Protein AF-A0A8S3FEF3-F1 (afdb_monomer_lite)

Structure (mmCIF, N/CA/C/O backbone):
data_AF-A0A8S3FEF3-F1
#
_entry.id   AF-A0A8S3FEF3-F1
#
loop_
_atom_site.group_PDB
_atom_site.id
_atom_site.type_symbol
_atom_site.label_atom_id
_atom_site.label_alt_id
_atom_site.label_comp_id
_atom_site.label_asym_id
_atom_site.label_entity_id
_atom_site.label_seq_id
_atom_site.pdbx_PDB_ins_code
_atom_site.Cartn_x
_atom_site.Cartn_y
_atom_site.Cartn_z
_atom_site.occupancy
_atom_site.B_iso_or_equiv
_atom_site.auth_seq_id
_atom_site.auth_comp_id
_atom_site.auth_asym_id
_atom_site.auth_atom_id
_atom_site.pdbx_PDB_model_num
ATOM 1 N N . MET A 1 1 ? -6.729 14.747 -10.570 1.00 42.72 1 MET A N 1
ATOM 2 C CA . MET A 1 1 ? -7.075 13.311 -10.665 1.00 42.72 1 MET A CA 1
ATOM 3 C C . MET A 1 1 ? -6.491 12.588 -11.877 1.00 42.72 1 MET A C 1
ATOM 5 O O . MET A 1 1 ? -5.801 11.609 -11.646 1.00 42.72 1 MET A O 1
ATOM 9 N N . ILE A 1 2 ? -6.711 13.005 -13.138 1.00 37.12 2 ILE A N 1
ATOM 10 C CA . ILE A 1 2 ? -6.030 12.365 -14.295 1.00 37.12 2 ILE A CA 1
ATOM 11 C C . ILE A 1 2 ? -4.576 12.852 -14.429 1.00 37.12 2 ILE A C 1
ATOM 13 O O . ILE A 1 2 ? -3.682 12.043 -14.643 1.00 37.12 2 ILE A O 1
ATOM 17 N N . LYS A 1 3 ? -4.320 14.150 -14.205 1.00 32.66 3 LYS A N 1
ATOM 18 C CA . LYS A 1 3 ? -2.965 14.730 -14.260 1.00 32.66 3 LYS A CA 1
ATOM 19 C C . LYS A 1 3 ? -1.988 14.092 -13.262 1.00 32.66 3 LYS A C 1
ATOM 21 O O . LYS A 1 3 ? -0.873 13.790 -13.652 1.00 32.66 3 LYS A O 1
ATOM 26 N N . ASP A 1 4 ? -2.434 13.788 -12.040 1.00 50.06 4 ASP A N 1
ATOM 27 C CA . ASP A 1 4 ? -1.576 13.202 -10.993 1.00 50.06 4 ASP A CA 1
ATOM 28 C C . ASP A 1 4 ? -1.006 11.827 -11.367 1.00 50.06 4 ASP A C 1
ATOM 30 O O . ASP A 1 4 ? 0.079 11.462 -10.922 1.00 50.06 4 ASP A O 1
ATOM 34 N N . LYS A 1 5 ? -1.727 11.057 -12.195 1.00 50.09 5 LYS A N 1
ATOM 35 C CA . LYS A 1 5 ? -1.280 9.727 -12.628 1.00 50.09 5 LYS A CA 1
ATOM 36 C C . LYS A 1 5 ? -0.144 9.800 -13.651 1.00 50.09 5 LYS A C 1
ATOM 38 O O . LYS A 1 5 ? 0.755 8.968 -13.604 1.00 50.09 5 LYS A O 1
ATOM 43 N N . PHE A 1 6 ? -0.165 10.796 -14.539 1.00 54.22 6 PHE A N 1
ATOM 44 C CA . PHE A 1 6 ? 0.881 10.987 -15.548 1.00 54.22 6 PHE A CA 1
ATOM 45 C C . PHE A 1 6 ? 2.173 11.535 -14.942 1.00 54.22 6 PHE A C 1
ATOM 47 O O . PHE A 1 6 ? 3.249 11.081 -15.319 1.00 54.22 6 PHE A O 1
ATOM 54 N N . THR A 1 7 ? 2.082 12.434 -13.955 1.00 59.50 7 THR A N 1
ATOM 55 C CA . THR A 1 7 ? 3.267 12.935 -13.242 1.00 59.50 7 THR A CA 1
ATOM 56 C C . THR A 1 7 ? 3.995 11.806 -12.517 1.00 59.50 7 THR A C 1
ATOM 58 O O . THR A 1 7 ? 5.215 11.729 -12.567 1.00 59.50 7 THR A O 1
ATOM 61 N N . HIS A 1 8 ? 3.250 10.891 -11.889 1.00 72.00 8 HIS A N 1
ATOM 62 C CA . HIS A 1 8 ? 3.843 9.781 -11.147 1.00 72.00 8 HIS A CA 1
ATOM 63 C C . HIS A 1 8 ? 4.530 8.760 -12.059 1.00 72.00 8 HIS A C 1
ATOM 65 O O . HIS A 1 8 ? 5.608 8.276 -11.734 1.00 72.00 8 HIS A O 1
ATOM 71 N N . LEU A 1 9 ? 3.933 8.461 -13.217 1.00 75.12 9 LEU A N 1
ATOM 72 C CA . LEU A 1 9 ? 4.548 7.570 -14.196 1.00 75.12 9 LEU A CA 1
ATOM 73 C C . LEU A 1 9 ? 5.840 8.167 -14.768 1.00 75.12 9 LEU A C 1
ATOM 75 O O . LEU A 1 9 ? 6.833 7.458 -14.879 1.00 75.12 9 LEU A O 1
ATOM 79 N N . TYR A 1 10 ? 5.835 9.461 -15.092 1.00 75.69 10 TYR A N 1
ATOM 80 C CA . TYR A 1 10 ? 7.018 10.156 -15.593 1.00 75.69 10 TYR A CA 1
ATOM 81 C C . TYR A 1 10 ? 8.176 10.099 -14.585 1.00 75.69 10 TYR A C 1
ATOM 83 O O . TYR A 1 10 ? 9.272 9.689 -14.948 1.00 75.69 10 TYR A O 1
ATOM 91 N N . THR A 1 11 ? 7.915 10.386 -13.306 1.00 80.50 11 THR A N 1
ATOM 92 C CA . THR A 1 11 ? 8.928 10.263 -12.244 1.00 80.50 11 THR A CA 1
ATOM 93 C C . THR A 1 11 ? 9.453 8.832 -12.101 1.00 80.50 11 THR A C 1
ATOM 95 O O . THR A 1 11 ? 10.656 8.636 -11.992 1.00 80.50 11 THR A O 1
ATOM 98 N N . LEU A 1 12 ? 8.584 7.816 -12.159 1.00 83.00 12 LEU A N 1
ATOM 99 C CA . LEU A 1 12 ? 9.019 6.414 -12.093 1.00 83.00 12 LEU A CA 1
ATOM 100 C C . LEU A 1 12 ? 9.922 6.020 -13.266 1.00 83.00 12 LEU A C 1
ATOM 102 O O . LEU A 1 12 ? 10.821 5.199 -13.091 1.00 83.00 12 LEU A O 1
ATOM 106 N N . ILE A 1 13 ? 9.672 6.581 -14.449 1.00 81.88 13 ILE A N 1
ATOM 107 C CA . ILE A 1 13 ? 10.512 6.374 -15.630 1.00 81.88 13 ILE A CA 1
ATOM 108 C C . ILE A 1 13 ? 11.845 7.120 -15.475 1.00 81.88 13 ILE A C 1
ATOM 110 O O . ILE A 1 13 ? 12.877 6.547 -15.799 1.00 81.88 13 ILE A O 1
ATOM 114 N N . GLU A 1 14 ? 11.856 8.347 -14.942 1.00 82.12 14 GLU A N 1
ATOM 115 C CA . GLU A 1 14 ? 13.103 9.078 -14.650 1.00 82.12 14 GLU A CA 1
ATOM 116 C C . GLU A 1 14 ? 13.977 8.371 -13.601 1.00 82.12 14 GLU A C 1
ATOM 118 O O . GLU A 1 14 ? 15.200 8.429 -13.682 1.00 82.12 14 GLU A O 1
ATOM 123 N N . GLU A 1 15 ? 13.373 7.669 -12.640 1.00 85.94 15 GLU A N 1
ATOM 124 C CA . GLU A 1 15 ? 14.091 6.866 -11.638 1.00 85.94 15 GLU A CA 1
ATOM 125 C C . GLU A 1 15 ? 14.661 5.546 -12.195 1.00 85.94 15 GLU A C 1
ATOM 127 O O . GLU A 1 15 ? 15.403 4.847 -11.498 1.00 85.94 15 GLU A O 1
ATOM 132 N N . PHE A 1 16 ? 14.316 5.164 -13.429 1.00 87.00 16 PHE A N 1
ATOM 133 C CA . PHE A 1 16 ? 14.828 3.948 -14.054 1.00 87.00 16 PHE A CA 1
ATOM 134 C C . PHE A 1 16 ? 16.264 4.155 -14.564 1.00 87.00 16 PHE A C 1
ATOM 136 O O . PHE A 1 16 ? 16.495 4.557 -15.700 1.00 87.00 16 PHE A O 1
ATOM 143 N N . ASP A 1 17 ? 17.243 3.820 -13.725 1.00 85.19 17 ASP A N 1
ATOM 144 C CA . ASP A 1 17 ? 18.682 4.071 -13.938 1.00 85.19 17 ASP A CA 1
ATOM 145 C C . ASP A 1 17 ? 19.368 3.140 -14.966 1.00 85.19 17 ASP A C 1
ATOM 147 O O . ASP A 1 17 ? 20.593 3.018 -15.021 1.00 85.19 17 ASP A O 1
ATOM 151 N N . ARG A 1 18 ? 18.608 2.421 -15.801 1.00 84.12 18 ARG A N 1
ATOM 152 C CA . ARG A 1 18 ? 19.227 1.582 -16.833 1.00 84.12 18 ARG A CA 1
ATOM 153 C C . ARG A 1 18 ? 19.625 2.451 -18.033 1.00 84.12 18 ARG A C 1
ATOM 155 O O . ARG A 1 18 ? 18.748 3.090 -18.617 1.00 84.12 18 ARG A O 1
ATOM 162 N N . PRO A 1 19 ? 20.892 2.413 -18.490 1.00 82.06 19 PRO A N 1
ATOM 163 C CA . PRO A 1 19 ? 21.295 3.137 -19.686 1.00 82.06 19 PRO A CA 1
ATOM 164 C C . PRO A 1 19 ? 20.572 2.586 -20.918 1.00 82.06 19 PRO A C 1
ATOM 166 O O . PRO A 1 19 ? 20.445 1.370 -21.099 1.00 82.06 19 PRO A O 1
ATOM 169 N N . PHE A 1 20 ? 20.100 3.493 -21.769 1.00 82.88 20 PHE A N 1
ATOM 170 C CA . PHE A 1 20 ? 19.509 3.136 -23.051 1.00 82.88 20 PHE A CA 1
ATOM 171 C C . PHE A 1 20 ? 20.600 2.718 -24.046 1.00 82.88 20 PHE A C 1
ATOM 173 O O . PHE A 1 20 ? 21.674 3.316 -24.095 1.00 82.88 20 PHE A O 1
ATOM 180 N N . SER A 1 21 ? 20.305 1.699 -24.852 1.00 80.25 21 SER A N 1
ATOM 181 C CA . SER A 1 21 ? 21.136 1.270 -25.974 1.00 80.25 21 SER A CA 1
ATOM 182 C C . SER A 1 21 ? 20.275 1.201 -27.227 1.00 80.25 21 SER A C 1
ATOM 184 O O . SER A 1 21 ? 19.198 0.608 -27.197 1.00 80.25 21 SER A O 1
ATOM 186 N N . SER A 1 22 ? 20.769 1.774 -28.325 1.00 81.69 22 SER A N 1
ATOM 187 C CA . SER A 1 22 ? 20.141 1.682 -29.650 1.00 81.69 22 SER A CA 1
ATOM 188 C C . SER A 1 22 ? 20.421 0.350 -30.355 1.00 81.69 22 SER A C 1
ATOM 190 O O . SER A 1 22 ? 20.037 0.182 -31.506 1.00 81.69 22 SER A O 1
ATOM 192 N N . ASP A 1 23 ? 21.121 -0.581 -29.702 1.00 88.19 23 ASP A N 1
ATOM 193 C CA . ASP A 1 23 ? 21.330 -1.931 -30.221 1.00 88.19 23 ASP A CA 1
ATOM 194 C C . ASP A 1 23 ? 19.980 -2.677 -30.311 1.00 88.19 23 ASP A C 1
ATOM 196 O O . ASP A 1 23 ? 19.339 -2.886 -29.270 1.00 88.19 23 ASP A O 1
ATOM 200 N N . PRO A 1 24 ? 19.546 -3.109 -31.512 1.00 83.62 24 PRO A N 1
ATOM 201 C CA . PRO A 1 24 ? 18.272 -3.798 -31.711 1.00 83.62 24 PRO A CA 1
ATOM 202 C C . PRO A 1 24 ? 18.075 -5.028 -30.819 1.00 83.62 24 PRO A C 1
ATOM 204 O O . PRO A 1 24 ? 16.942 -5.338 -30.445 1.00 83.62 24 PRO A O 1
ATOM 207 N N . GLU A 1 25 ? 19.152 -5.716 -30.429 1.00 87.31 25 GLU A N 1
ATOM 208 C CA . GLU A 1 25 ? 19.076 -6.879 -29.534 1.00 87.31 25 GLU A CA 1
ATOM 209 C C . GLU A 1 25 ? 18.823 -6.486 -28.068 1.00 87.31 25 GLU A C 1
ATOM 211 O O . GLU A 1 25 ? 18.246 -7.253 -27.292 1.00 87.31 25 GLU A O 1
ATOM 216 N N . GLN A 1 26 ? 19.209 -5.268 -27.677 1.00 85.56 26 GLN A N 1
ATOM 217 C CA . GLN A 1 26 ? 19.059 -4.752 -26.314 1.00 85.56 26 GLN A CA 1
ATOM 218 C C . GLN A 1 26 ? 17.710 -4.067 -26.080 1.00 85.56 26 GLN A C 1
ATOM 220 O O . GLN A 1 26 ? 17.247 -4.016 -24.937 1.00 85.56 26 GLN A O 1
ATOM 225 N N . ILE A 1 27 ? 17.042 -3.585 -27.132 1.00 83.81 27 ILE A N 1
ATOM 226 C CA . ILE A 1 27 ? 15.748 -2.891 -27.030 1.00 83.81 27 ILE A CA 1
ATOM 227 C C . ILE A 1 27 ? 14.660 -3.761 -26.365 1.00 83.81 27 ILE A C 1
ATOM 229 O O . ILE A 1 27 ? 14.001 -3.271 -25.440 1.00 83.81 27 ILE A O 1
ATOM 233 N N . PRO A 1 28 ? 14.453 -5.044 -26.736 1.00 85.25 28 PRO A N 1
ATOM 234 C CA . PRO A 1 28 ? 13.456 -5.889 -26.074 1.00 85.25 28 PRO A CA 1
ATOM 235 C C . PRO A 1 28 ? 13.760 -6.106 -24.589 1.00 85.25 28 PRO A C 1
ATOM 237 O O . PRO A 1 28 ? 12.845 -6.127 -23.763 1.00 85.25 28 PRO A O 1
ATOM 240 N N . LEU A 1 29 ? 15.044 -6.230 -24.235 1.00 87.12 29 LEU A N 1
ATOM 241 C CA . LEU A 1 29 ? 15.485 -6.355 -22.846 1.00 87.12 29 LEU A CA 1
ATOM 242 C C . LEU A 1 29 ? 15.207 -5.062 -22.072 1.00 87.12 29 LEU A C 1
ATOM 244 O O . LEU A 1 29 ? 14.708 -5.128 -20.950 1.00 87.12 29 LEU A O 1
ATOM 248 N N . TYR A 1 30 ? 15.475 -3.902 -22.679 1.00 86.88 30 TYR A N 1
ATOM 249 C CA . TYR A 1 30 ? 15.187 -2.591 -22.098 1.00 86.88 30 TYR A CA 1
ATOM 250 C C . TYR A 1 30 ? 13.698 -2.419 -21.812 1.00 86.88 30 TYR A C 1
ATOM 252 O O . TYR A 1 30 ? 13.329 -2.132 -20.674 1.00 86.88 30 TYR A O 1
ATOM 260 N N . LYS A 1 31 ? 12.840 -2.697 -22.802 1.00 85.56 31 LYS A N 1
ATOM 261 C CA . LYS A 1 31 ? 11.379 -2.646 -22.639 1.00 85.56 31 LYS A CA 1
ATOM 262 C C . LYS A 1 31 ? 10.896 -3.588 -21.536 1.00 85.56 31 LYS A C 1
ATOM 264 O O . LYS A 1 31 ? 10.101 -3.182 -20.695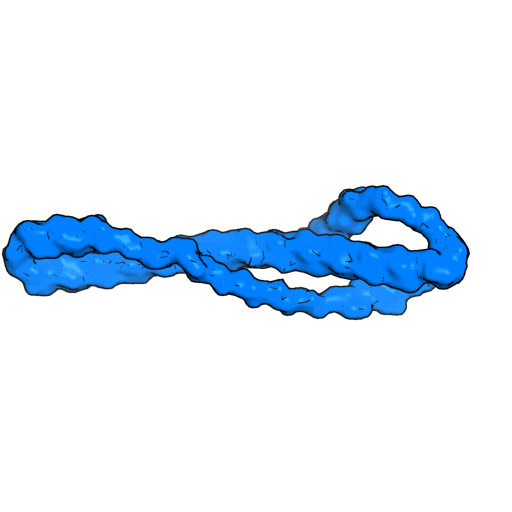 1.00 85.56 31 LYS A O 1
ATOM 269 N N . ARG A 1 32 ? 11.402 -4.826 -21.494 1.00 85.81 32 ARG A N 1
ATOM 270 C CA . ARG A 1 32 ? 11.049 -5.805 -20.451 1.00 85.81 32 ARG A CA 1
ATOM 271 C C . ARG A 1 32 ? 11.420 -5.311 -19.054 1.00 85.81 32 ARG A C 1
ATOM 273 O O . ARG A 1 32 ? 10.626 -5.453 -18.127 1.00 85.81 32 ARG A O 1
ATOM 280 N N . ASP A 1 33 ? 12.626 -4.781 -18.895 1.00 87.81 33 ASP A N 1
ATOM 281 C CA . ASP A 1 33 ? 13.123 -4.367 -17.585 1.00 87.81 33 ASP A CA 1
ATOM 282 C C . ASP A 1 33 ? 12.433 -3.076 -17.112 1.00 87.81 33 ASP A C 1
ATOM 284 O O . ASP A 1 33 ? 12.081 -2.980 -15.938 1.00 87.81 33 ASP A O 1
ATOM 288 N N . LEU A 1 34 ? 12.127 -2.148 -18.028 1.00 86.19 34 LEU A N 1
ATOM 289 C CA . LEU A 1 34 ? 11.304 -0.970 -17.746 1.00 86.19 34 LEU A CA 1
ATOM 290 C C . LEU A 1 34 ? 9.870 -1.359 -17.352 1.00 86.19 34 LEU A C 1
ATOM 292 O O . LEU A 1 34 ? 9.347 -0.849 -16.363 1.00 86.19 34 LEU A O 1
ATOM 296 N N . HIS A 1 35 ? 9.243 -2.291 -18.080 1.00 84.44 35 HIS A N 1
ATOM 297 C CA . HIS A 1 35 ? 7.920 -2.813 -17.724 1.00 84.44 35 HIS A CA 1
ATOM 298 C C . HIS A 1 35 ? 7.916 -3.397 -16.312 1.00 84.44 35 HIS A C 1
ATOM 300 O O . HIS A 1 35 ? 7.072 -3.022 -15.503 1.00 84.44 35 HIS A O 1
ATOM 306 N N . ARG A 1 36 ? 8.889 -4.260 -15.995 1.00 85.31 36 ARG A N 1
ATOM 307 C CA . ARG A 1 36 ? 9.009 -4.855 -14.660 1.00 85.31 36 ARG A CA 1
ATOM 308 C C . ARG A 1 36 ? 9.182 -3.788 -13.582 1.00 85.31 36 ARG A C 1
ATOM 310 O O . ARG A 1 36 ? 8.491 -3.843 -12.572 1.00 85.31 36 ARG A O 1
ATOM 317 N N . T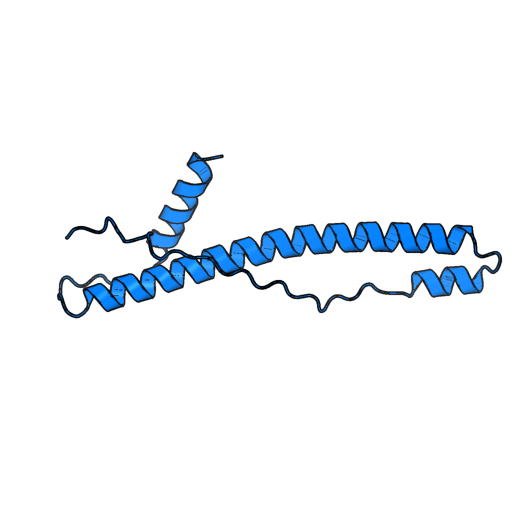RP A 1 37 ? 10.065 -2.816 -13.804 1.00 87.12 37 TRP A N 1
ATOM 318 C CA . TRP A 1 37 ? 10.300 -1.721 -12.864 1.00 87.12 37 TRP A CA 1
ATOM 319 C C . TRP A 1 37 ? 9.016 -0.949 -12.548 1.00 87.12 37 TRP A C 1
ATOM 321 O O . TRP A 1 37 ? 8.677 -0.732 -11.382 1.00 87.12 37 TRP A O 1
ATOM 331 N N . VAL A 1 38 ? 8.270 -0.571 -13.588 1.00 85.44 38 VAL A N 1
ATOM 332 C CA . VAL A 1 38 ? 7.021 0.175 -13.428 1.00 85.44 38 VAL A CA 1
ATOM 333 C C . VAL A 1 38 ? 5.950 -0.683 -12.750 1.00 85.44 38 VAL A C 1
ATOM 335 O O . VAL A 1 38 ? 5.296 -0.204 -11.822 1.00 85.44 38 VAL A O 1
ATOM 338 N N . GLU A 1 39 ? 5.795 -1.950 -13.143 1.00 83.12 39 GLU A N 1
ATOM 339 C CA . GLU A 1 39 ? 4.851 -2.884 -12.513 1.00 83.12 39 GLU A CA 1
ATOM 340 C C . GLU A 1 39 ? 5.147 -3.093 -11.025 1.00 83.12 39 GLU A C 1
ATOM 342 O O . GLU A 1 39 ? 4.231 -3.030 -10.204 1.00 83.12 39 GLU A O 1
ATOM 347 N N . GLU A 1 40 ? 6.413 -3.290 -10.652 1.00 84.50 40 GLU A N 1
ATOM 348 C CA . GLU A 1 40 ? 6.828 -3.481 -9.260 1.00 84.50 40 GLU A CA 1
ATOM 349 C C . GLU A 1 40 ? 6.559 -2.233 -8.414 1.00 84.50 40 GLU A C 1
ATOM 351 O O . GLU A 1 40 ? 6.010 -2.328 -7.312 1.00 84.50 40 GLU A O 1
ATOM 356 N N . ARG A 1 41 ? 6.894 -1.043 -8.925 1.00 84.31 41 ARG A N 1
ATOM 357 C CA . ARG A 1 41 ? 6.710 0.218 -8.193 1.00 84.31 41 ARG A CA 1
ATOM 358 C C . ARG A 1 41 ? 5.244 0.601 -8.049 1.00 84.31 41 ARG A C 1
ATOM 360 O O . ARG A 1 41 ? 4.806 0.937 -6.945 1.00 84.31 41 ARG A O 1
ATOM 367 N N . LEU A 1 42 ? 4.469 0.503 -9.128 1.00 81.50 42 LEU A N 1
ATOM 368 C CA . LEU A 1 42 ? 3.027 0.737 -9.078 1.00 81.50 42 LEU A CA 1
ATOM 369 C C . LEU A 1 42 ? 2.329 -0.315 -8.211 1.00 81.50 42 LEU A C 1
ATOM 371 O O . LEU A 1 42 ? 1.454 0.031 -7.416 1.00 81.50 42 LEU A O 1
ATOM 375 N N . GLY A 1 43 ? 2.744 -1.579 -8.319 1.00 80.31 43 GLY A N 1
ATOM 376 C CA . GLY A 1 43 ? 2.225 -2.689 -7.526 1.00 80.31 43 GLY A CA 1
ATOM 377 C C . GLY A 1 43 ? 2.480 -2.486 -6.037 1.00 80.31 43 GLY A C 1
ATOM 378 O O . GLY A 1 43 ? 1.548 -2.580 -5.242 1.00 80.31 43 GLY A O 1
ATOM 379 N N . SER A 1 44 ? 3.704 -2.109 -5.661 1.00 81.81 44 SER A N 1
ATOM 380 C CA . SER A 1 44 ? 4.070 -1.796 -4.276 1.00 81.81 44 SER A CA 1
ATOM 381 C C . SER A 1 44 ? 3.292 -0.596 -3.724 1.00 81.81 44 SER A C 1
ATOM 383 O O . SER A 1 44 ? 2.769 -0.654 -2.608 1.00 81.81 44 SER A O 1
ATOM 385 N N . ASN A 1 45 ? 3.145 0.478 -4.511 1.00 82.00 45 ASN A N 1
ATOM 386 C CA . ASN A 1 45 ? 2.364 1.647 -4.105 1.00 82.00 45 ASN A CA 1
ATOM 387 C C . ASN A 1 45 ? 0.893 1.288 -3.855 1.00 82.00 45 ASN A C 1
ATOM 389 O O . ASN A 1 45 ? 0.324 1.649 -2.820 1.00 82.00 45 ASN A O 1
ATOM 393 N N . LEU A 1 46 ? 0.296 0.547 -4.791 1.00 80.94 46 LEU A N 1
ATOM 394 C CA . LEU A 1 46 ? -1.080 0.086 -4.698 1.00 80.94 46 LEU A CA 1
ATOM 395 C C . LEU A 1 46 ? -1.268 -0.838 -3.492 1.00 80.94 46 LEU A C 1
ATOM 397 O O . LEU A 1 46 ? -2.204 -0.644 -2.716 1.00 80.94 46 LEU A O 1
ATOM 401 N N . GLN A 1 47 ? -0.349 -1.788 -3.303 1.00 83.31 47 GLN A N 1
ATOM 402 C CA . GLN A 1 47 ? -0.350 -2.700 -2.167 1.00 83.31 47 GLN A CA 1
ATOM 403 C C . GLN A 1 47 ? -0.297 -1.928 -0.853 1.00 83.31 47 GLN A C 1
ATOM 405 O O . GLN A 1 47 ? -1.151 -2.150 -0.005 1.00 83.31 47 GLN A O 1
ATOM 410 N N . SER A 1 48 ? 0.627 -0.979 -0.700 1.00 82.31 48 SER A N 1
ATOM 411 C CA . SER A 1 48 ? 0.760 -0.172 0.518 1.00 82.31 48 SER A CA 1
ATOM 412 C C . SER A 1 48 ? -0.509 0.632 0.828 1.00 82.31 48 SER A C 1
ATOM 414 O O . SER A 1 48 ? -1.046 0.567 1.939 1.00 82.31 48 SER A O 1
ATOM 416 N N . ARG A 1 49 ? -1.060 1.333 -0.172 1.00 81.56 49 ARG A N 1
ATOM 417 C CA . ARG A 1 49 ? -2.271 2.153 -0.004 1.00 81.56 49 ARG A CA 1
ATOM 418 C C . ARG A 1 49 ? -3.499 1.322 0.339 1.00 81.56 49 ARG A C 1
ATOM 420 O O . ARG A 1 49 ? -4.236 1.668 1.263 1.00 81.56 49 ARG A O 1
ATOM 427 N N . LEU A 1 50 ? -3.726 0.232 -0.389 1.00 81.75 50 LEU A N 1
ATOM 428 C CA . LEU A 1 50 ? -4.887 -0.620 -0.156 1.00 81.75 50 LEU A CA 1
ATOM 429 C C . LEU A 1 50 ? -4.736 -1.448 1.117 1.00 81.75 50 LEU A C 1
ATOM 431 O O . LEU A 1 50 ? -5.712 -1.608 1.841 1.00 81.75 50 LEU A O 1
ATOM 435 N N . HIS A 1 51 ? -3.528 -1.913 1.441 1.00 84.56 51 HIS A N 1
ATOM 436 C CA . HIS A 1 51 ? -3.261 -2.587 2.708 1.00 84.56 51 HIS A CA 1
ATOM 437 C C . HIS A 1 51 ? -3.552 -1.657 3.889 1.00 84.56 51 HIS A C 1
ATOM 439 O O . HIS A 1 51 ? -4.253 -2.061 4.808 1.00 84.56 51 HIS A O 1
ATOM 445 N N . SER A 1 52 ? -3.120 -0.392 3.838 1.00 84.56 52 SER A N 1
ATOM 446 C CA . SER A 1 52 ? -3.432 0.597 4.880 1.00 84.56 52 SER A CA 1
ATOM 447 C C . SER A 1 52 ? -4.939 0.860 5.021 1.00 84.56 52 SER A C 1
ATOM 449 O O . SER A 1 52 ? -5.464 0.878 6.140 1.00 84.56 52 SER A O 1
ATOM 451 N N . ALA A 1 53 ? -5.656 1.010 3.902 1.00 86.75 53 ALA A N 1
ATOM 452 C CA . ALA A 1 53 ? -7.103 1.218 3.912 1.00 86.75 53 ALA A CA 1
ATOM 453 C C . ALA A 1 53 ? -7.854 0.003 4.486 1.00 86.75 53 ALA A C 1
ATOM 455 O O . ALA A 1 53 ? -8.710 0.152 5.361 1.00 86.75 53 ALA A O 1
ATOM 456 N N . LEU A 1 54 ? -7.493 -1.205 4.044 1.00 86.00 54 LEU A N 1
ATOM 457 C CA . LEU A 1 54 ? -8.069 -2.457 4.534 1.00 86.00 54 LEU A CA 1
ATOM 458 C C . LEU A 1 54 ? -7.741 -2.686 6.010 1.00 86.00 54 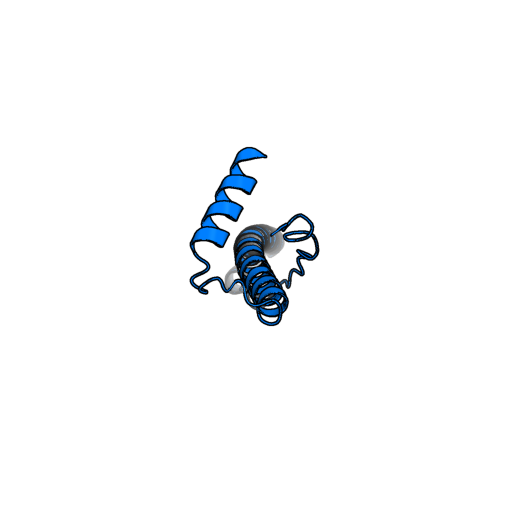LEU A C 1
ATOM 460 O O . LEU A 1 54 ? -8.636 -3.020 6.778 1.00 86.00 54 LEU A O 1
ATOM 464 N N . TYR A 1 55 ? -6.501 -2.440 6.432 1.00 85.94 55 TYR A N 1
ATOM 465 C CA . TYR A 1 55 ? -6.082 -2.561 7.829 1.00 85.94 55 TYR A CA 1
ATOM 466 C C . TYR A 1 55 ? -6.873 -1.611 8.734 1.00 85.94 55 TYR A C 1
ATOM 468 O O . TYR A 1 55 ? -7.370 -2.006 9.788 1.00 85.94 55 TYR A O 1
ATOM 476 N N . THR A 1 56 ? -7.056 -0.360 8.306 1.00 88.62 56 THR A N 1
ATOM 477 C CA . THR A 1 56 ? -7.888 0.617 9.025 1.00 88.62 56 THR A CA 1
ATOM 478 C C . THR A 1 56 ? -9.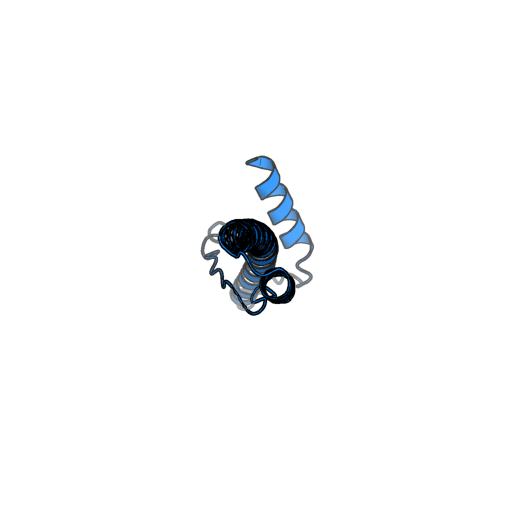335 0.138 9.144 1.00 88.62 56 THR A C 1
ATOM 480 O O . THR A 1 56 ? -9.912 0.175 10.232 1.00 88.62 56 THR A O 1
ATOM 483 N N . SER A 1 57 ? -9.910 -0.356 8.045 1.00 89.38 57 SER A N 1
ATOM 484 C CA . SER A 1 57 ? -11.281 -0.868 8.019 1.00 89.38 57 SER A CA 1
ATOM 485 C C . SER A 1 57 ? -11.458 -2.087 8.932 1.00 89.38 57 SER A C 1
ATOM 487 O O . SER A 1 57 ? -12.375 -2.102 9.752 1.00 89.38 57 SER A O 1
ATOM 489 N N . LEU A 1 58 ? -10.542 -3.058 8.873 1.00 88.94 58 LEU A N 1
ATOM 490 C CA . LEU A 1 58 ? -10.555 -4.243 9.732 1.00 88.94 58 LEU A CA 1
ATOM 491 C C . LEU A 1 58 ? -10.458 -3.877 11.213 1.00 88.94 58 LEU A C 1
ATOM 493 O O . LEU A 1 58 ? -11.224 -4.403 12.015 1.00 88.94 58 LEU A O 1
ATOM 497 N N . ASN A 1 59 ? -9.583 -2.936 11.581 1.00 88.88 59 ASN A N 1
ATOM 498 C CA . ASN A 1 59 ? -9.486 -2.462 12.963 1.00 88.88 59 ASN A CA 1
ATOM 499 C C . ASN A 1 59 ? -10.777 -1.794 13.445 1.00 88.88 59 ASN A C 1
ATOM 501 O O . ASN A 1 59 ? -11.172 -1.980 14.595 1.00 88.88 59 ASN A O 1
ATOM 505 N N . SER A 1 60 ? -11.440 -1.024 12.578 1.00 91.44 60 SER A N 1
ATOM 506 C CA . SER A 1 60 ? -12.725 -0.400 12.903 1.00 91.44 60 SER A CA 1
ATOM 507 C C . SER A 1 60 ? -13.809 -1.448 13.151 1.00 91.44 60 SER A C 1
ATOM 509 O O . SER A 1 60 ? -14.497 -1.388 14.166 1.00 91.44 60 SER A O 1
ATOM 511 N N . VAL A 1 61 ? -13.935 -2.427 12.249 1.00 91.81 61 VAL A N 1
ATOM 512 C CA . VAL A 1 61 ? -14.913 -3.518 12.374 1.00 91.81 61 VAL A CA 1
ATOM 513 C C . VAL A 1 61 ? -14.624 -4.368 13.610 1.00 91.81 61 VAL A C 1
ATOM 515 O O . VAL A 1 61 ? -15.540 -4.711 14.352 1.00 91.81 61 VAL A O 1
ATOM 518 N N . HIS A 1 62 ? -13.351 -4.668 13.880 1.00 91.06 62 HIS A N 1
ATOM 519 C CA . HIS A 1 62 ? -12.945 -5.421 15.065 1.00 91.06 62 HIS A CA 1
ATOM 520 C C . HIS A 1 62 ? -13.367 -4.722 16.358 1.00 91.06 62 HIS A C 1
ATOM 522 O O . HIS A 1 62 ? -13.963 -5.363 17.221 1.00 91.06 62 HIS A O 1
ATOM 528 N N . ARG A 1 63 ? -13.137 -3.405 16.474 1.00 91.69 63 ARG A N 1
ATOM 529 C CA . ARG A 1 63 ? -13.595 -2.621 17.635 1.00 91.69 63 ARG A CA 1
ATOM 530 C C . ARG A 1 63 ? -15.109 -2.657 17.785 1.00 91.69 63 ARG A C 1
ATOM 532 O O . ARG A 1 63 ? -15.597 -2.902 18.881 1.00 91.69 63 ARG A O 1
ATOM 539 N N . GLU A 1 64 ? -15.849 -2.481 16.692 1.00 95.00 64 GLU A N 1
ATOM 540 C CA . GLU A 1 64 ? -17.313 -2.543 16.736 1.00 95.00 64 GLU A CA 1
ATOM 541 C C . GLU A 1 64 ? -17.803 -3.909 17.244 1.00 95.00 64 GLU A C 1
ATOM 543 O O . GLU A 1 64 ? -18.706 -3.985 18.080 1.00 95.00 64 GLU A O 1
ATOM 548 N N . ILE A 1 65 ? -17.183 -4.997 16.780 1.00 92.94 65 ILE A N 1
ATOM 549 C CA . ILE A 1 65 ? -17.483 -6.351 17.254 1.00 92.94 65 ILE A CA 1
ATOM 550 C C . ILE A 1 65 ? -17.153 -6.479 18.744 1.00 92.94 65 ILE A C 1
ATOM 552 O O . ILE A 1 65 ? -17.988 -6.974 19.499 1.00 92.94 65 ILE A O 1
ATOM 556 N N . GLN A 1 66 ? -15.982 -6.014 19.189 1.00 93.44 66 GLN A N 1
ATOM 557 C CA . GLN A 1 66 ? -15.602 -6.042 20.605 1.00 93.44 66 GLN A CA 1
ATOM 558 C C . GLN A 1 66 ? -16.614 -5.287 21.475 1.00 93.44 66 GLN A C 1
ATOM 560 O O . GLN A 1 66 ? -17.054 -5.819 22.494 1.00 93.44 66 GLN A O 1
ATOM 565 N N . ASP A 1 67 ? -17.038 -4.094 21.062 1.00 94.31 67 ASP A N 1
ATOM 566 C CA . ASP A 1 67 ? -17.995 -3.274 21.807 1.00 94.31 67 ASP A CA 1
ATOM 567 C C . ASP A 1 67 ? -19.377 -3.934 21.881 1.00 94.31 67 ASP A C 1
ATOM 569 O O . ASP A 1 67 ? -19.983 -4.008 22.956 1.00 94.31 67 ASP A O 1
ATOM 573 N N . ARG A 1 68 ? -19.854 -4.500 20.764 1.00 95.19 68 ARG A N 1
ATOM 574 C CA . ARG A 1 68 ? -21.101 -5.279 20.726 1.00 95.19 68 ARG A CA 1
ATOM 575 C C . ARG A 1 68 ? -21.023 -6.529 21.600 1.00 95.19 68 ARG A C 1
ATOM 577 O O . ARG A 1 68 ? -21.988 -6.855 22.279 1.00 95.19 68 ARG A O 1
ATOM 584 N N . VAL A 1 69 ? -19.890 -7.227 21.624 1.00 93.62 69 VAL A N 1
ATOM 585 C CA . VAL A 1 69 ? -19.707 -8.398 22.493 1.00 93.62 69 VAL A CA 1
ATOM 586 C C . VAL A 1 69 ? -19.702 -7.971 23.963 1.00 93.62 69 VAL A C 1
ATOM 588 O O . VAL A 1 69 ? -20.408 -8.560 24.781 1.00 93.62 69 VAL A O 1
ATOM 591 N N . LYS A 1 70 ? -18.974 -6.908 24.318 1.00 94.00 70 LYS A N 1
ATOM 592 C CA . LYS A 1 70 ? -18.917 -6.387 25.693 1.00 94.00 70 LYS A CA 1
ATOM 593 C C . LYS A 1 70 ? -20.261 -5.890 26.216 1.00 94.00 70 LYS A C 1
ATOM 595 O O . LYS A 1 70 ? -20.480 -5.956 27.428 1.00 94.00 70 LYS A O 1
ATOM 600 N N . SER A 1 71 ? -21.135 -5.373 25.352 1.00 93.88 71 SER A N 1
ATOM 601 C CA . SER A 1 71 ? -22.454 -4.880 25.765 1.00 93.88 71 SER A CA 1
ATOM 602 C C . SER A 1 71 ? -23.390 -6.011 26.204 1.00 93.88 71 SER A C 1
ATOM 604 O O . SER A 1 71 ? -24.200 -5.811 27.104 1.00 93.88 71 SER A O 1
ATOM 606 N N . VAL A 1 72 ? -23.224 -7.212 25.639 1.00 94.38 72 VAL A N 1
ATOM 607 C CA . VAL A 1 72 ? -24.029 -8.402 25.970 1.00 94.38 72 VAL A CA 1
ATOM 608 C C . VAL A 1 72 ? -23.469 -9.161 27.180 1.00 94.38 72 VAL A C 1
ATOM 610 O O . VAL A 1 72 ? -24.190 -9.887 27.864 1.00 94.38 72 VAL A O 1
ATOM 613 N N . LEU A 1 73 ? -22.182 -8.993 27.490 1.00 93.56 73 LEU A N 1
ATOM 614 C CA . LEU A 1 73 ? -21.555 -9.634 28.644 1.00 93.56 73 LEU A CA 1
ATOM 615 C C . LEU A 1 73 ? -21.943 -8.938 29.960 1.00 93.56 73 LEU A C 1
ATOM 617 O O . LEU A 1 73 ? -21.799 -7.725 30.114 1.00 93.56 73 LEU A O 1
ATOM 621 N N . SER A 1 74 ? -22.363 -9.721 30.954 1.00 89.56 74 SER 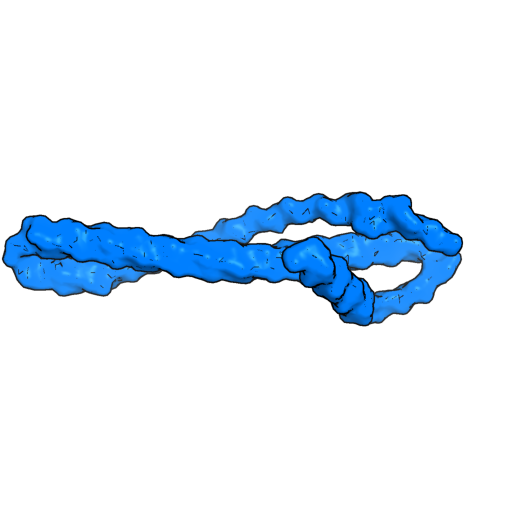A N 1
ATOM 622 C CA . SER A 1 74 ? -22.625 -9.245 32.321 1.00 89.56 74 SER A CA 1
ATOM 623 C C . SER A 1 74 ? -21.378 -9.257 33.215 1.00 89.56 74 SER A C 1
ATOM 625 O O . SER A 1 74 ? -21.245 -8.421 34.103 1.00 89.56 74 SER A O 1
ATOM 627 N N . ASN A 1 75 ? -20.443 -10.178 32.968 1.00 93.50 75 ASN A N 1
ATOM 628 C CA . ASN A 1 75 ? -19.226 -10.360 33.760 1.00 93.50 75 ASN A CA 1
ATOM 629 C C . ASN A 1 75 ? -18.106 -9.403 33.293 1.00 93.50 75 ASN A C 1
ATOM 631 O O . ASN A 1 75 ? -17.747 -9.391 32.114 1.00 93.50 75 ASN A O 1
ATOM 635 N N . SER A 1 76 ? -17.541 -8.631 34.225 1.00 88.12 76 SER A N 1
ATOM 636 C CA . SER A 1 76 ? -16.465 -7.655 33.998 1.00 88.12 76 SER A CA 1
ATOM 637 C C . SER A 1 76 ? -15.130 -8.282 33.581 1.00 88.12 76 SER A C 1
ATOM 639 O O . SER A 1 76 ? -14.484 -7.764 32.675 1.00 88.12 76 SER A O 1
ATOM 641 N N . GLU A 1 77 ? -14.738 -9.418 34.155 1.00 92.69 77 GLU A N 1
ATOM 642 C CA . GLU A 1 77 ? -13.520 -10.156 33.781 1.00 92.69 77 GLU A CA 1
ATOM 643 C C . GLU A 1 77 ? -13.581 -10.616 32.320 1.00 92.69 77 GLU A C 1
ATOM 645 O O . GLU A 1 77 ? -12.610 -10.499 31.575 1.00 92.69 77 GLU A O 1
ATOM 650 N N . ARG A 1 78 ? -14.759 -11.061 31.861 1.00 91.44 78 ARG A N 1
ATOM 651 C CA . ARG A 1 78 ? -14.963 -11.438 30.454 1.00 91.44 78 ARG A CA 1
ATOM 652 C C . ARG A 1 78 ? -14.847 -10.248 29.505 1.00 91.44 78 ARG A C 1
ATOM 654 O O . ARG A 1 78 ? -14.377 -10.430 28.389 1.00 91.44 78 ARG A O 1
ATOM 661 N N . LYS A 1 79 ? -15.233 -9.038 29.927 1.00 92.00 79 LYS A N 1
ATOM 662 C CA . LYS A 1 79 ? -15.038 -7.824 29.112 1.00 92.00 79 LYS A CA 1
ATOM 663 C C . LYS A 1 79 ? -13.555 -7.499 28.938 1.00 92.00 79 LYS A C 1
ATOM 665 O O . LYS A 1 79 ? -13.153 -7.166 27.829 1.00 92.00 79 LYS A O 1
ATOM 670 N N . ILE A 1 80 ? -12.754 -7.682 29.992 1.00 91.31 80 ILE A N 1
ATOM 671 C CA . ILE A 1 80 ? -11.293 -7.500 29.951 1.00 91.31 80 ILE A CA 1
ATOM 672 C C . ILE A 1 80 ? -10.639 -8.533 29.020 1.00 91.31 80 ILE A C 1
ATOM 674 O O . ILE A 1 80 ? -9.735 -8.196 28.262 1.00 91.31 80 ILE A O 1
ATOM 678 N N . LEU A 1 81 ? -11.122 -9.779 29.009 1.00 92.44 81 LEU A N 1
ATOM 679 C CA . LEU A 1 81 ? -10.641 -10.791 28.058 1.00 92.44 81 LEU A CA 1
ATOM 680 C C . LEU A 1 81 ? -10.951 -10.429 26.600 1.00 92.44 81 LEU A C 1
ATOM 682 O O . LEU A 1 81 ? -10.187 -10.778 25.712 1.00 92.44 81 LEU A O 1
ATOM 686 N N . VAL A 1 82 ? -12.054 -9.728 26.331 1.00 91.50 82 VAL A N 1
ATOM 687 C CA . VAL A 1 82 ? -12.358 -9.251 24.972 1.00 91.50 82 VAL A CA 1
ATOM 688 C C . VAL A 1 82 ? -11.375 -8.159 24.542 1.00 91.50 82 VAL A C 1
ATOM 690 O O . VAL A 1 82 ? -10.999 -8.128 23.372 1.00 91.50 82 VAL A O 1
ATOM 693 N N . ASP A 1 83 ? -10.918 -7.307 25.466 1.00 88.69 83 ASP A N 1
ATOM 694 C CA . ASP A 1 83 ? -9.901 -6.276 25.203 1.00 88.69 83 ASP A CA 1
ATOM 695 C C . ASP A 1 83 ? -8.536 -6.847 24.809 1.00 88.69 83 ASP A C 1
ATOM 697 O O . ASP A 1 83 ? -7.804 -6.214 24.049 1.00 88.69 83 ASP A O 1
ATOM 701 N N . SER A 1 84 ? -8.194 -8.051 25.276 1.00 89.31 84 SER A N 1
ATOM 702 C CA . SER A 1 84 ? -6.925 -8.697 24.930 1.00 89.31 84 SER A CA 1
ATOM 703 C C . SER A 1 84 ? -6.939 -9.416 23.576 1.00 89.31 84 SER A C 1
ATOM 705 O O . SER A 1 84 ? -5.891 -9.887 23.128 1.00 89.31 84 SER A O 1
ATOM 707 N N . ILE A 1 85 ? -8.087 -9.490 22.889 1.00 88.75 85 ILE A N 1
ATOM 708 C CA . ILE A 1 85 ? -8.186 -10.098 21.556 1.00 88.75 85 ILE A CA 1
ATOM 709 C C . ILE A 1 85 ? -7.608 -9.137 20.513 1.00 88.75 85 ILE A C 1
ATOM 711 O O . ILE A 1 85 ? -8.221 -8.127 20.158 1.00 88.75 85 ILE A O 1
ATOM 715 N N . VAL A 1 86 ? -6.443 -9.493 19.977 1.00 82.56 86 VAL A N 1
ATOM 716 C CA . VAL A 1 86 ? -5.754 -8.732 18.929 1.00 82.56 86 VAL A CA 1
ATOM 717 C C . VAL A 1 86 ? -6.242 -9.177 17.539 1.00 82.56 86 VAL A C 1
ATOM 719 O O . VAL A 1 86 ? -6.373 -10.382 17.303 1.00 82.56 86 VAL A O 1
ATOM 722 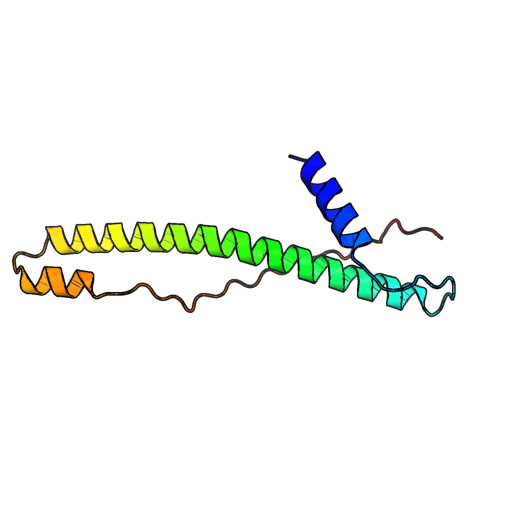N N . PRO A 1 87 ? -6.500 -8.245 16.601 1.00 78.25 87 PRO A N 1
ATOM 723 C CA . PRO A 1 87 ? -6.782 -8.583 15.209 1.00 78.25 87 PRO A CA 1
ATOM 724 C C . PRO A 1 87 ? -5.642 -9.381 14.565 1.00 78.25 87 PRO A C 1
ATOM 726 O O . PRO A 1 87 ? -4.466 -9.137 14.836 1.00 78.25 87 PRO A O 1
ATOM 729 N N . ARG A 1 88 ? -5.976 -10.289 13.642 1.00 76.62 88 ARG A N 1
ATOM 730 C CA . ARG A 1 88 ? -4.972 -10.916 12.771 1.00 76.62 88 ARG A CA 1
ATOM 731 C C . ARG A 1 88 ? -4.288 -9.861 11.901 1.00 76.62 88 ARG A C 1
ATOM 733 O O . ARG A 1 88 ? -4.962 -9.104 11.206 1.00 76.62 88 ARG A O 1
ATOM 740 N N . SER A 1 89 ? -2.959 -9.853 11.910 1.00 70.00 89 SER A N 1
ATOM 741 C CA . SER A 1 89 ? -2.123 -8.916 11.147 1.00 70.00 89 SER A CA 1
ATOM 742 C C . SER A 1 89 ? -1.423 -9.547 9.936 1.00 70.00 89 SER A C 1
ATOM 744 O O . SER A 1 89 ? -0.792 -8.838 9.161 1.00 70.00 89 SER A O 1
ATOM 746 N N . ASP A 1 90 ? -1.549 -10.859 9.734 1.00 74.00 90 ASP A N 1
ATOM 747 C CA . ASP A 1 90 ? -0.852 -11.660 8.716 1.00 74.00 90 ASP A CA 1
ATOM 748 C C . ASP A 1 90 ? -1.557 -11.699 7.346 1.00 74.00 90 ASP A C 1
ATOM 750 O O . ASP A 1 90 ? -1.251 -12.538 6.498 1.00 74.00 90 ASP A O 1
ATOM 754 N N . PHE A 1 91 ? -2.503 -10.794 7.092 1.00 72.50 91 PHE A N 1
ATOM 755 C CA . PHE A 1 91 ? -3.217 -10.747 5.819 1.00 72.50 91 PHE A CA 1
ATOM 756 C C . PHE A 1 91 ? -2.380 -10.024 4.747 1.00 72.50 91 PHE A C 1
ATOM 758 O O . PHE A 1 91 ? -1.944 -8.888 4.933 1.00 72.50 91 PHE A O 1
ATOM 765 N N . ASN A 1 92 ? -2.171 -10.672 3.597 1.00 70.44 92 ASN A N 1
ATOM 766 C CA . ASN A 1 92 ? -1.467 -10.079 2.462 1.00 70.44 92 ASN A CA 1
ATOM 767 C C . ASN A 1 92 ? -2.339 -10.128 1.204 1.00 70.44 92 ASN A C 1
ATOM 769 O O . ASN A 1 92 ? -2.805 -11.196 0.808 1.00 70.44 92 ASN A O 1
ATOM 773 N N . VAL A 1 93 ? -2.536 -8.974 0.564 1.00 71.81 93 VAL A N 1
ATOM 774 C CA . VAL A 1 93 ? -3.220 -8.883 -0.731 1.00 71.81 93 VAL A CA 1
ATOM 775 C C . VAL A 1 93 ? -2.172 -8.725 -1.812 1.00 71.81 93 VAL A C 1
ATOM 777 O O . VAL A 1 93 ? -1.389 -7.776 -1.786 1.00 71.81 93 VAL A O 1
ATOM 780 N N . SER A 1 94 ? -2.176 -9.646 -2.771 1.00 71.62 94 SER A N 1
ATOM 781 C CA . SER A 1 94 ? -1.374 -9.518 -3.981 1.00 71.62 94 SER A CA 1
ATOM 782 C C . SER A 1 94 ? -2.188 -8.819 -5.066 1.00 71.62 94 SER A C 1
ATOM 784 O O . SER A 1 94 ? -3.353 -9.141 -5.299 1.00 71.62 94 SER A O 1
ATOM 786 N N . TYR A 1 95 ? -1.563 -7.850 -5.728 1.00 73.06 95 TYR A N 1
ATOM 787 C CA . TYR A 1 95 ? -2.139 -7.146 -6.866 1.00 73.06 95 TYR A CA 1
ATOM 788 C C . TYR A 1 95 ? -1.304 -7.474 -8.096 1.00 73.06 95 TYR A C 1
ATOM 790 O O . TYR A 1 95 ? -0.079 -7.383 -8.057 1.00 73.06 95 TYR A O 1
ATOM 798 N N . ARG A 1 96 ? -1.966 -7.861 -9.186 1.00 69.88 96 ARG A N 1
ATOM 799 C CA . ARG A 1 96 ? -1.330 -8.013 -10.494 1.00 69.88 96 ARG A CA 1
ATOM 800 C C . ARG A 1 96 ? -1.751 -6.835 -11.355 1.00 69.88 96 ARG A C 1
ATOM 802 O O . ARG A 1 96 ? -2.941 -6.665 -11.611 1.00 69.88 96 ARG A O 1
ATOM 809 N N . LEU A 1 97 ? -0.782 -6.022 -11.749 1.00 72.81 97 LEU A N 1
ATOM 810 C CA . LEU A 1 97 ? -0.967 -4.977 -12.745 1.00 72.81 97 LEU A CA 1
ATOM 811 C C . LEU A 1 97 ? -0.513 -5.531 -14.090 1.00 72.81 97 LEU A C 1
ATOM 813 O O . LEU A 1 97 ? 0.479 -6.248 -14.151 1.00 72.81 97 LEU A O 1
ATOM 817 N N . ASP A 1 98 ? -1.270 -5.229 -15.135 1.00 70.88 98 ASP A N 1
ATOM 818 C CA . ASP A 1 98 ? -0.875 -5.509 -16.509 1.00 70.88 98 ASP A CA 1
ATOM 819 C C . ASP A 1 98 ? -0.421 -4.190 -17.136 1.00 70.88 98 ASP A C 1
ATOM 821 O O . ASP A 1 98 ? -1.240 -3.299 -17.386 1.00 70.88 98 ASP A O 1
ATOM 825 N N . CYS A 1 99 ? 0.889 -4.033 -17.327 1.00 70.56 99 CYS A N 1
ATOM 826 C CA . CYS A 1 99 ? 1.473 -2.879 -18.005 1.00 70.56 99 CYS A CA 1
ATOM 827 C C . CYS A 1 99 ? 1.971 -3.228 -19.416 1.00 70.56 99 CYS A C 1
ATOM 829 O O . CYS A 1 99 ? 2.793 -2.499 -19.966 1.00 70.56 99 CYS A O 1
ATOM 831 N N . SER A 1 100 ? 1.455 -4.295 -20.038 1.00 68.62 100 SER A N 1
ATOM 832 C CA . SER A 1 100 ? 1.872 -4.756 -21.375 1.00 68.62 100 SER A CA 1
ATOM 833 C C . SER A 1 100 ? 1.801 -3.682 -22.469 1.00 68.62 100 SER A C 1
ATOM 835 O O . SER A 1 100 ? 2.611 -3.697 -23.395 1.00 68.62 100 SER A O 1
ATOM 837 N N . ASN A 1 101 ? 0.889 -2.716 -22.335 1.00 67.31 101 ASN A N 1
ATOM 838 C CA . ASN A 1 101 ? 0.714 -1.613 -23.284 1.00 67.31 101 ASN A CA 1
ATOM 839 C C . ASN A 1 101 ? 1.514 -0.347 -22.935 1.00 67.31 101 ASN A C 1
ATOM 841 O O . ASN A 1 101 ? 1.403 0.650 -23.639 1.00 67.31 101 ASN A O 1
ATOM 845 N N . LEU A 1 102 ? 2.314 -0.339 -21.864 1.00 69.75 102 LEU A N 1
ATOM 846 C CA . LEU A 1 102 ? 3.025 0.871 -21.438 1.00 69.75 102 LEU A CA 1
ATOM 847 C C . LEU A 1 102 ? 4.044 1.346 -22.484 1.00 69.75 102 LEU A C 1
ATOM 849 O O . LEU A 1 102 ? 4.209 2.546 -22.690 1.00 69.75 102 LEU A O 1
ATOM 853 N N . CYS A 1 103 ? 4.688 0.402 -23.175 1.00 63.62 103 CYS A N 1
ATOM 854 C CA . CYS A 1 103 ? 5.639 0.684 -24.246 1.00 63.62 103 CYS A CA 1
ATOM 855 C C . CYS A 1 103 ? 5.117 0.318 -25.646 1.00 63.62 103 CYS A C 1
ATOM 857 O O . CYS A 1 103 ? 5.930 0.147 -26.560 1.00 63.62 103 CYS A O 1
ATOM 859 N N . SER A 1 104 ? 3.798 0.184 -25.844 1.00 65.94 104 SER A N 1
ATOM 860 C CA . SER A 1 104 ? 3.236 -0.155 -27.165 1.00 65.94 104 SER A CA 1
ATOM 861 C C . SER A 1 104 ? 3.532 0.920 -28.213 1.00 65.94 104 SER A C 1
ATOM 863 O O . SER A 1 104 ? 3.773 0.593 -29.372 1.00 65.94 104 SER A O 1
ATOM 865 N N . ASP A 1 105 ? 3.595 2.182 -27.782 1.00 60.81 105 ASP A N 1
ATOM 866 C CA . ASP A 1 105 ? 3.849 3.341 -28.645 1.00 60.81 105 ASP A CA 1
ATOM 867 C C . ASP A 1 105 ? 5.326 3.770 -28.678 1.00 60.81 105 ASP A C 1
ATOM 869 O O . ASP A 1 105 ? 5.651 4.791 -29.284 1.00 60.81 105 ASP A O 1
ATOM 873 N N . PHE A 1 106 ? 6.243 3.005 -28.062 1.00 61.28 106 PHE A N 1
ATOM 874 C CA . PHE A 1 106 ? 7.681 3.272 -28.186 1.00 61.28 106 PHE A CA 1
ATOM 875 C C . PHE A 1 106 ? 8.117 3.053 -29.639 1.00 61.28 106 PHE A C 1
ATOM 877 O O . PHE A 1 106 ? 8.301 1.908 -30.072 1.00 61.28 106 PHE A O 1
ATOM 884 N N . ARG A 1 107 ? 8.290 4.160 -30.362 1.00 51.59 107 ARG A N 1
ATOM 885 C CA . ARG A 1 107 ? 8.961 4.238 -31.662 1.00 51.59 107 ARG A CA 1
ATOM 886 C C . ARG A 1 107 ? 10.409 4.689 -31.441 1.00 51.59 107 ARG A C 1
ATOM 888 O O . ARG A 1 107 ? 10.642 5.491 -30.539 1.00 51.59 107 ARG A O 1
ATOM 895 N N . GLU A 1 108 ? 11.337 4.121 -32.214 1.00 50.91 108 GLU A N 1
ATOM 896 C CA . GLU A 1 108 ? 12.739 4.576 -32.300 1.00 50.91 108 GLU A CA 1
ATOM 897 C C . GLU A 1 108 ? 12.846 6.037 -32.748 1.00 50.91 108 GLU A C 1
ATOM 899 O O . GLU A 1 108 ? 12.016 6.458 -33.592 1.00 50.91 108 GLU A O 1
#

Foldseek 3Di:
DVVVVVVVLVVLLVPPPDDDDPPPVCVVVVVVVSLVSSQVVVQVVCQVVVLVVVVVVQVVVLVVVLVVVLVPDPDPVVNVVSVPDDDDPPDGDGDGDDCVCVCVVDDD

Organism: NCBI:txid392030

Radius of gyration: 23.28 Å; chains: 1; bounding box: 45×26×66 Å

Secondary structure (DSSP, 8-state):
--HHHHHHHHHHHHT--PPP---TTTHHHHHHHHHHHHHHHHHHHHHHHHHHHHHHHHHHHHHHHHHHHHHH---HHHHHHHHT-PPP-----------TTTTTT---

pLDDT: mean 80.3, std 12.82, range [32.66, 95.19]

Sequence (108 aa):
MIKDKFTHLYTLIEEFDRPFSSDPEQIPLYKRDLHRWVEERLGSNLQSRLHSALYTSLNSVHREIQDRVKSVLSNSERKILVDSIVPRSDFNVSYRLDCSNLCSDFRE